Protein AF-A0A378I3G8-F1 (afdb_monomer_lite)

Structure (mmCIF, N/CA/C/O backbone):
data_AF-A0A378I3G8-F1
#
_entry.id   AF-A0A378I3G8-F1
#
loop_
_atom_site.group_PDB
_atom_site.id
_atom_site.type_symbol
_atom_site.label_atom_id
_atom_site.label_alt_id
_atom_site.label_comp_id
_atom_site.label_asym_id
_atom_site.label_entity_id
_atom_site.label_seq_id
_atom_site.pdbx_PDB_ins_code
_atom_site.Cartn_x
_atom_site.Cartn_y
_atom_site.Cartn_z
_atom_site.occupancy
_atom_site.B_iso_or_equiv
_atom_site.auth_seq_id
_atom_site.auth_comp_id
_atom_site.auth_asym_id
_atom_site.auth_atom_id
_atom_site.pdbx_PDB_model_num
ATOM 1 N N . MET A 1 1 ? -14.175 -6.285 14.627 1.00 49.28 1 MET A N 1
ATOM 2 C CA . MET A 1 1 ? -15.651 -6.222 14.777 1.00 49.28 1 MET A CA 1
ATOM 3 C C . MET A 1 1 ? -16.006 -5.162 15.813 1.00 49.28 1 MET A C 1
ATOM 5 O O . MET A 1 1 ? -15.373 -5.151 16.864 1.00 49.28 1 MET A O 1
ATOM 9 N N . PRO A 1 2 ? -16.989 -4.286 15.547 1.00 66.38 2 PRO A N 1
ATOM 10 C CA . PRO A 1 2 ? -17.377 -3.212 16.463 1.00 66.38 2 PRO A CA 1
ATOM 11 C C . PRO A 1 2 ? -18.081 -3.751 17.718 1.00 66.38 2 PRO A C 1
ATOM 13 O O . PRO A 1 2 ? -18.951 -4.611 17.621 1.00 66.38 2 PRO A O 1
ATOM 16 N N . PHE A 1 3 ? -17.758 -3.198 18.894 1.00 73.31 3 PHE A N 1
ATOM 17 C CA . PHE A 1 3 ? -18.340 -3.624 20.181 1.00 73.31 3 PHE A CA 1
ATOM 18 C C . PHE A 1 3 ? -19.853 -3.390 20.296 1.00 73.31 3 PHE A C 1
ATOM 20 O O . PHE A 1 3 ? -20.544 -4.139 20.979 1.00 73.31 3 PHE A O 1
ATOM 27 N N . PHE A 1 4 ? -20.364 -2.356 19.625 1.00 82.50 4 PHE A N 1
ATOM 28 C CA . PHE A 1 4 ? -21.786 -2.010 19.595 1.00 82.50 4 PHE A CA 1
ATOM 29 C C . PHE A 1 4 ? -22.182 -1.638 18.157 1.00 82.50 4 PHE A C 1
ATOM 31 O O . PHE A 1 4 ? -22.067 -0.464 17.780 1.00 82.50 4 PHE A O 1
ATOM 38 N N . PRO A 1 5 ? -22.522 -2.617 17.301 1.00 81.50 5 PRO A N 1
ATOM 39 C CA . PRO A 1 5 ? -22.908 -2.357 15.917 1.00 81.50 5 PRO A CA 1
ATOM 40 C C . PRO A 1 5 ? -24.306 -1.732 15.857 1.00 81.50 5 PRO A C 1
ATOM 42 O O . PRO A 1 5 ? -25.266 -2.320 16.342 1.00 81.50 5 PRO A O 1
ATOM 45 N N . GLY A 1 6 ? -24.424 -0.540 15.264 1.00 81.62 6 GLY A N 1
ATOM 46 C CA . GLY A 1 6 ? -25.715 0.125 15.029 1.00 81.62 6 GLY A CA 1
ATOM 47 C C . GLY A 1 6 ? -26.419 0.679 16.273 1.00 81.62 6 GLY A C 1
ATOM 48 O O . GLY A 1 6 ? -27.562 1.112 16.174 1.00 81.62 6 GLY A O 1
ATOM 49 N N . TRP A 1 7 ? -25.771 0.670 17.441 1.00 86.44 7 TRP A N 1
ATOM 50 C CA . TRP A 1 7 ? -26.374 1.182 18.674 1.00 86.44 7 TRP A CA 1
ATOM 51 C C . TRP A 1 7 ? -26.165 2.687 18.814 1.00 86.44 7 TRP A C 1
ATOM 53 O O . TRP A 1 7 ? -25.077 3.206 18.554 1.00 86.44 7 TRP A O 1
ATOM 63 N N . THR A 1 8 ? -27.193 3.379 19.299 1.00 88.62 8 THR A N 1
ATOM 64 C CA . THR A 1 8 ? -27.112 4.802 19.637 1.00 88.62 8 THR A CA 1
ATOM 65 C C . THR A 1 8 ? -26.369 5.018 20.955 1.00 88.62 8 THR A C 1
ATOM 67 O O . THR A 1 8 ? -26.268 4.127 21.800 1.00 88.62 8 THR A O 1
ATOM 70 N N . HIS A 1 9 ? -25.882 6.240 21.179 1.00 88.12 9 HIS A N 1
ATOM 71 C CA . HIS A 1 9 ? -25.218 6.594 22.436 1.00 88.12 9 HIS A CA 1
ATOM 72 C C . HIS A 1 9 ? -26.099 6.348 23.674 1.00 88.12 9 HIS A C 1
ATOM 74 O O . HIS A 1 9 ? -25.578 5.950 24.716 1.00 88.12 9 HIS A O 1
ATOM 80 N N . ALA A 1 10 ? -27.417 6.548 23.560 1.00 87.00 10 ALA A N 1
ATOM 81 C CA . ALA A 1 10 ? -28.370 6.277 24.635 1.00 87.00 10 ALA A CA 1
ATOM 82 C C . ALA A 1 10 ? -28.451 4.775 24.946 1.00 87.00 10 ALA A C 1
ATOM 84 O O . ALA A 1 10 ? -28.246 4.378 26.086 1.00 87.00 10 ALA A O 1
ATOM 85 N N . GLN A 1 11 ? -28.599 3.929 23.922 1.00 91.25 11 GLN A N 1
ATOM 86 C CA . GLN A 1 11 ? -28.642 2.470 24.091 1.00 91.25 11 GLN A CA 1
ATOM 87 C C . GLN A 1 11 ? -27.359 1.920 24.728 1.00 91.25 11 GLN A C 1
ATOM 89 O O . GLN A 1 11 ? -27.408 1.064 25.610 1.00 91.25 11 GLN A O 1
ATOM 94 N N . ILE A 1 12 ? -26.198 2.437 24.311 1.00 89.88 12 ILE A N 1
ATOM 95 C CA . ILE A 1 12 ? -24.907 2.060 24.900 1.00 89.88 12 ILE A CA 1
ATOM 96 C C . ILE A 1 12 ? -24.844 2.493 26.367 1.00 89.88 12 ILE A C 1
ATOM 98 O O . ILE A 1 12 ? -24.386 1.721 27.212 1.00 89.88 12 ILE A O 1
ATOM 102 N N . ARG A 1 13 ? -25.313 3.705 26.685 1.00 90.62 13 ARG A N 1
ATOM 103 C CA . ARG A 1 13 ? -25.346 4.226 28.056 1.00 90.62 13 ARG A CA 1
ATOM 104 C C . ARG A 1 13 ? -26.241 3.377 28.953 1.00 90.62 13 ARG A C 1
ATOM 106 O O . ARG A 1 13 ? -25.759 2.939 29.994 1.00 90.62 13 ARG A O 1
ATOM 113 N N . ASP A 1 14 ? -27.473 3.103 28.541 1.00 90.69 14 ASP A N 1
ATOM 114 C CA . ASP A 1 14 ? -28.446 2.324 29.318 1.00 90.69 14 ASP A CA 1
ATOM 115 C C . ASP A 1 14 ? -27.927 0.904 29.568 1.00 90.69 14 ASP A C 1
ATOM 117 O O . ASP A 1 14 ? -27.929 0.399 30.696 1.00 90.69 14 ASP A O 1
ATOM 121 N N . PHE A 1 15 ? -27.357 0.281 28.530 1.00 90.94 15 PHE A N 1
ATOM 122 C CA . PHE A 1 15 ? -26.688 -1.005 28.667 1.00 90.94 15 PHE A CA 1
ATOM 123 C C . PHE A 1 15 ? -25.555 -0.939 29.695 1.00 90.94 15 PHE A C 1
ATOM 125 O O . PHE A 1 15 ? -25.533 -1.744 30.625 1.00 90.94 15 PHE A O 1
ATOM 132 N N . CYS A 1 16 ? -24.647 0.033 29.592 1.00 90.19 16 CYS A N 1
ATOM 133 C CA . CYS A 1 16 ? -23.545 0.185 30.545 1.00 90.19 16 CYS A CA 1
ATOM 134 C C . CYS A 1 16 ? -24.045 0.474 31.974 1.00 90.19 16 CYS A C 1
ATOM 136 O O . CYS A 1 16 ? -23.454 0.003 32.951 1.00 90.19 16 CYS A O 1
ATOM 138 N N . GLN A 1 17 ? -25.152 1.204 32.126 1.00 90.56 17 GLN A N 1
ATOM 139 C CA . GLN A 1 17 ? -25.790 1.478 33.415 1.00 90.56 17 GLN A CA 1
ATOM 140 C C . GLN A 1 17 ? -26.391 0.220 34.056 1.00 90.56 17 GLN A C 1
ATOM 142 O O . GLN A 1 17 ? -26.334 0.089 35.276 1.00 90.56 17 GLN A O 1
ATOM 147 N N . SER A 1 18 ? -26.839 -0.760 33.273 1.00 90.88 18 SER A N 1
ATOM 148 C CA . SER A 1 18 ? -27.303 -2.052 33.805 1.00 90.88 18 SER A CA 1
ATOM 149 C C . SER A 1 18 ? -26.181 -3.027 34.214 1.00 90.88 18 SER A C 1
ATOM 151 O O . SER A 1 18 ? -26.448 -4.041 34.856 1.00 90.88 18 SER A O 1
ATOM 153 N N . LYS A 1 19 ? -24.917 -2.763 33.844 1.00 92.12 19 LYS A N 1
ATOM 154 C CA . LYS A 1 19 ? -23.782 -3.680 34.086 1.00 92.12 19 LYS A CA 1
ATOM 155 C C . LYS A 1 19 ? -22.973 -3.339 35.339 1.00 92.12 19 LYS A C 1
ATOM 157 O O . LYS A 1 19 ? -22.961 -2.201 35.797 1.00 92.12 19 LYS A O 1
ATOM 162 N N . SER A 1 20 ? -22.265 -4.322 35.895 1.00 90.44 20 SER A N 1
ATOM 163 C CA . SER A 1 20 ? -21.385 -4.107 37.051 1.00 90.44 20 SER A CA 1
ATOM 164 C C . SER A 1 20 ? -20.154 -3.269 36.688 1.00 90.44 20 SER A C 1
ATOM 166 O O . SER A 1 20 ? -19.726 -3.238 35.533 1.00 90.44 20 SER A O 1
ATOM 168 N N . PHE A 1 21 ? -19.551 -2.612 37.681 1.00 89.12 21 PHE A N 1
ATOM 169 C CA . PHE A 1 21 ? -18.317 -1.845 37.488 1.00 89.12 21 PHE A CA 1
ATOM 170 C C . PHE A 1 21 ? -17.167 -2.719 36.949 1.00 89.12 21 PHE A C 1
ATOM 172 O O . PHE A 1 21 ? -16.492 -2.334 35.997 1.00 89.12 21 PHE A O 1
ATOM 179 N N . GLU A 1 22 ? -17.015 -3.945 37.465 1.00 89.56 22 GLU A N 1
ATOM 180 C CA . GLU A 1 22 ? -16.021 -4.915 36.975 1.00 89.56 22 GLU A CA 1
ATOM 181 C C . GLU A 1 22 ? -16.234 -5.307 35.507 1.00 89.56 22 GLU A C 1
ATOM 183 O O . GLU A 1 22 ? -15.277 -5.456 34.743 1.00 89.56 22 GLU A O 1
ATOM 188 N N . TYR A 1 23 ? -17.491 -5.430 35.065 1.00 91.25 23 TYR A N 1
ATOM 189 C CA . TYR A 1 23 ? -17.781 -5.666 33.652 1.00 91.25 23 TYR A CA 1
ATOM 190 C C . TYR A 1 23 ? -17.298 -4.497 32.787 1.00 91.25 23 TYR A C 1
ATOM 192 O O . TYR A 1 23 ? -16.667 -4.717 31.753 1.00 91.25 23 TYR A O 1
ATOM 200 N N . LEU A 1 24 ? -17.558 -3.257 33.213 1.00 90.56 24 LEU A N 1
ATOM 201 C CA . LEU A 1 24 ? -17.144 -2.064 32.474 1.00 90.56 24 LEU A CA 1
ATOM 202 C C . LEU A 1 24 ? -15.617 -1.914 32.432 1.00 90.56 24 LEU A C 1
ATOM 204 O O . LEU A 1 24 ? -15.072 -1.583 31.382 1.00 90.56 24 LEU A O 1
ATOM 208 N N . LYS A 1 25 ? -14.916 -2.252 33.521 1.00 90.69 25 LYS A N 1
ATOM 209 C CA . LYS A 1 25 ? -13.446 -2.291 33.568 1.00 90.69 25 LYS A CA 1
ATOM 210 C C . LYS A 1 25 ? -12.870 -3.298 32.569 1.00 90.69 25 LYS A C 1
ATOM 212 O O . LYS A 1 25 ? -11.955 -2.974 31.814 1.00 90.69 25 LYS A O 1
ATOM 217 N N . ASN A 1 26 ? -13.448 -4.498 32.508 1.00 92.00 26 ASN A N 1
ATOM 218 C CA . ASN A 1 26 ? -13.063 -5.505 31.519 1.00 92.00 26 ASN A CA 1
ATOM 219 C C . ASN A 1 26 ? -13.380 -5.063 30.084 1.00 92.00 26 ASN A C 1
ATOM 221 O O . ASN A 1 26 ? -12.589 -5.311 29.177 1.00 92.00 26 ASN A O 1
ATOM 225 N N . LEU A 1 27 ? -14.517 -4.398 29.867 1.00 90.75 27 LEU A N 1
ATOM 226 C CA . LEU A 1 27 ? -14.882 -3.847 28.564 1.00 90.75 27 LEU A CA 1
ATOM 227 C C . LEU A 1 27 ? -13.891 -2.763 28.117 1.00 90.75 27 LEU A C 1
ATOM 229 O O . LEU A 1 27 ? -13.431 -2.808 26.981 1.00 90.75 27 LEU A O 1
ATOM 233 N N . ASN A 1 28 ? -13.514 -1.841 29.005 1.00 90.94 28 ASN A N 1
ATOM 234 C CA . ASN A 1 28 ? -12.498 -0.824 28.738 1.00 90.94 28 ASN A CA 1
ATOM 235 C C . ASN A 1 28 ? -11.154 -1.468 28.339 1.00 90.94 28 ASN A C 1
ATOM 237 O O . ASN A 1 28 ? -10.597 -1.116 27.301 1.00 90.94 28 ASN A O 1
ATOM 241 N N . LYS A 1 29 ? -10.699 -2.500 29.066 1.00 92.00 29 LYS A N 1
ATOM 242 C CA . LYS A 1 29 ? -9.486 -3.251 28.697 1.00 92.00 29 LYS A CA 1
ATOM 243 C C . LYS A 1 29 ? -9.582 -3.868 27.295 1.00 92.00 29 LYS A C 1
ATOM 245 O O . LYS A 1 29 ? -8.623 -3.818 26.534 1.00 92.00 29 LYS A O 1
ATOM 250 N N . LYS A 1 30 ? -10.745 -4.417 26.925 1.00 91.69 30 LYS A N 1
ATOM 251 C CA . LYS A 1 30 ? -10.971 -4.959 25.574 1.00 91.69 30 LYS A CA 1
ATOM 252 C C . LYS A 1 30 ? -10.900 -3.882 24.485 1.00 91.69 30 LYS A C 1
ATOM 254 O O . LYS A 1 30 ? -10.401 -4.182 23.406 1.00 91.69 30 LYS A O 1
ATOM 259 N N . PHE A 1 31 ? -11.369 -2.658 24.750 1.00 90.62 31 PHE A N 1
ATOM 260 C CA . PHE A 1 31 ? -11.176 -1.530 23.829 1.00 90.62 31 PHE A CA 1
ATOM 261 C C . PHE A 1 31 ? -9.692 -1.190 23.659 1.00 90.62 31 PHE A C 1
ATOM 263 O O . PHE A 1 31 ? -9.268 -0.983 22.528 1.00 90.62 31 PHE A O 1
ATOM 270 N N . GLY A 1 32 ? -8.910 -1.198 24.745 1.00 90.50 32 GLY A N 1
ATOM 271 C CA . GLY A 1 32 ? -7.454 -1.013 24.688 1.00 90.50 32 GLY A CA 1
ATOM 272 C C . GLY A 1 32 ? -6.781 -2.015 23.747 1.00 90.50 32 GLY A C 1
ATOM 273 O O . GLY A 1 32 ? -6.175 -1.610 22.761 1.00 90.50 32 GLY A O 1
ATOM 274 N N . ASN A 1 33 ? -7.007 -3.314 23.968 1.00 93.12 33 ASN A N 1
ATOM 275 C CA . ASN A 1 33 ? -6.460 -4.368 23.105 1.00 93.12 33 ASN A CA 1
ATOM 276 C C . ASN A 1 33 ? -6.902 -4.228 21.636 1.00 93.12 33 ASN A C 1
ATOM 278 O O . ASN A 1 33 ? -6.139 -4.549 20.730 1.00 93.12 33 ASN A O 1
ATOM 282 N N . LEU A 1 34 ? -8.143 -3.790 21.382 1.00 92.00 34 LEU A N 1
ATOM 283 C CA . LEU A 1 34 ? -8.621 -3.568 20.016 1.00 92.00 34 LEU A CA 1
ATOM 284 C C . LEU A 1 34 ? -7.851 -2.428 19.340 1.00 92.00 34 LEU A C 1
ATOM 286 O O . LEU A 1 34 ? -7.500 -2.551 18.171 1.00 92.00 34 LEU A O 1
ATOM 290 N N . PHE A 1 35 ? -7.606 -1.327 20.054 1.00 93.44 35 PHE A N 1
ATOM 291 C CA . PHE A 1 35 ? -6.859 -0.200 19.504 1.00 93.44 35 PHE A CA 1
ATOM 292 C C . PHE A 1 35 ? -5.408 -0.564 19.213 1.00 93.44 35 PHE A C 1
ATOM 294 O O . PHE A 1 35 ? -4.928 -0.195 18.150 1.00 93.44 35 PHE A O 1
ATOM 301 N N . GLU A 1 36 ? -4.757 -1.338 20.082 1.00 94.19 36 GLU A N 1
ATOM 302 C CA . GLU A 1 36 ? -3.410 -1.867 19.823 1.00 94.19 36 GLU A CA 1
ATOM 303 C C . GLU A 1 36 ? -3.383 -2.709 18.539 1.00 94.19 36 GLU A C 1
ATOM 305 O O . GLU A 1 36 ? -2.590 -2.449 17.642 1.00 94.19 36 GLU A O 1
ATOM 310 N N . GLN A 1 37 ? -4.328 -3.642 18.376 1.00 93.94 37 GLN A N 1
ATOM 311 C CA . GLN A 1 37 ? -4.422 -4.455 17.155 1.00 93.94 37 GLN A CA 1
ATOM 312 C C . GLN A 1 37 ? -4.668 -3.617 15.895 1.00 93.94 37 GLN A C 1
ATOM 314 O O . GLN A 1 37 ? -4.137 -3.919 14.828 1.00 93.94 37 GLN A O 1
ATOM 319 N N . MET A 1 38 ? -5.512 -2.588 15.988 1.00 93.31 38 MET A N 1
ATOM 320 C CA . MET A 1 38 ? -5.773 -1.689 14.865 1.00 93.31 38 MET A CA 1
ATOM 321 C C . MET A 1 38 ? -4.541 -0.847 14.520 1.00 93.31 38 MET A C 1
ATOM 323 O O . MET A 1 38 ? -4.279 -0.633 13.339 1.00 93.31 38 MET A O 1
ATOM 327 N N . ASP A 1 39 ? -3.784 -0.403 15.523 1.00 94.00 39 ASP A N 1
ATOM 328 C CA . ASP A 1 39 ? -2.545 0.356 15.344 1.00 94.00 39 ASP A CA 1
ATOM 329 C C . ASP A 1 39 ? -1.437 -0.491 14.701 1.00 94.00 39 ASP A C 1
ATOM 331 O O . ASP A 1 39 ? -0.786 -0.040 13.757 1.00 94.00 39 ASP A O 1
ATOM 335 N N . ASP A 1 40 ? -1.305 -1.758 15.105 1.00 96.06 40 ASP A N 1
ATOM 336 C CA . ASP A 1 40 ? -0.390 -2.717 14.475 1.00 96.06 40 ASP A CA 1
ATOM 337 C C . ASP A 1 40 ? -0.700 -2.891 12.979 1.00 96.06 40 ASP A C 1
ATOM 339 O O . ASP A 1 40 ? 0.199 -2.877 12.132 1.00 96.06 40 ASP A O 1
ATOM 343 N N . ILE A 1 41 ? -1.986 -3.022 12.629 1.00 94.56 41 ILE A N 1
ATOM 344 C CA . ILE A 1 41 ? -2.423 -3.149 11.231 1.00 94.56 41 ILE A CA 1
ATOM 345 C C . ILE A 1 41 ? -2.144 -1.855 10.458 1.00 94.56 41 ILE A C 1
ATOM 347 O O . ILE A 1 41 ? -1.631 -1.918 9.340 1.00 94.56 41 ILE A O 1
ATOM 351 N N . LEU A 1 42 ? -2.446 -0.686 11.034 1.00 95.38 42 LEU A N 1
ATOM 352 C CA . LEU A 1 42 ? -2.158 0.607 10.404 1.00 95.38 42 LEU A CA 1
ATOM 353 C C . LEU A 1 42 ? -0.659 0.779 10.149 1.00 95.38 42 LEU A C 1
ATOM 355 O O . LEU A 1 42 ? -0.267 1.172 9.050 1.00 95.38 42 LEU A O 1
ATOM 359 N N . THR A 1 43 ? 0.171 0.442 11.134 1.00 96.69 43 THR A N 1
ATOM 360 C CA . THR A 1 43 ? 1.632 0.498 11.035 1.00 96.69 43 THR A CA 1
ATOM 361 C C . THR A 1 43 ? 2.136 -0.421 9.929 1.00 96.69 43 THR A C 1
ATOM 363 O O . THR A 1 43 ? 2.897 0.014 9.064 1.00 96.69 43 THR A O 1
ATOM 366 N N . LYS A 1 44 ? 1.656 -1.669 9.888 1.00 97.38 44 LYS A N 1
ATOM 367 C CA . LYS A 1 44 ? 2.007 -2.617 8.827 1.00 97.38 44 LYS A CA 1
ATOM 368 C C . LYS A 1 44 ? 1.628 -2.084 7.442 1.00 97.38 44 LYS A C 1
ATOM 370 O O . LYS A 1 44 ? 2.472 -2.072 6.549 1.00 97.38 44 LYS A O 1
ATOM 375 N N . ASN A 1 45 ? 0.396 -1.609 7.278 1.00 97.00 45 ASN A N 1
ATOM 376 C CA . ASN A 1 45 ? -0.085 -1.079 6.004 1.00 97.00 45 ASN A CA 1
ATOM 377 C C . ASN A 1 45 ? 0.710 0.162 5.567 1.00 97.00 45 ASN A C 1
ATOM 379 O O . ASN A 1 45 ? 0.988 0.322 4.383 1.00 97.00 45 ASN A O 1
ATOM 383 N N . ASN A 1 46 ? 1.091 1.037 6.502 1.00 97.38 46 ASN A N 1
ATOM 384 C CA . ASN A 1 46 ? 1.909 2.214 6.201 1.00 97.38 46 ASN A CA 1
ATOM 385 C C . ASN A 1 46 ? 3.310 1.825 5.708 1.00 97.38 46 ASN A C 1
ATOM 387 O O . ASN A 1 46 ? 3.765 2.373 4.704 1.00 97.38 46 ASN A O 1
ATOM 391 N N . ASN A 1 47 ? 3.951 0.842 6.347 1.00 97.75 47 ASN A N 1
ATOM 392 C CA . ASN A 1 47 ? 5.245 0.321 5.898 1.00 97.75 47 ASN A CA 1
ATOM 393 C C . ASN A 1 47 ? 5.149 -0.285 4.488 1.00 97.75 47 ASN A C 1
ATOM 395 O O . ASN A 1 47 ? 6.023 -0.077 3.651 1.00 97.75 47 ASN A O 1
ATOM 399 N N . GLU A 1 48 ? 4.069 -1.010 4.199 1.00 97.62 48 GLU A N 1
ATOM 400 C CA . GLU A 1 48 ? 3.834 -1.601 2.879 1.00 97.62 48 GLU A CA 1
ATOM 401 C C . GLU A 1 48 ? 3.577 -0.527 1.806 1.00 97.62 48 GLU A C 1
ATOM 403 O O . GLU A 1 48 ? 4.137 -0.590 0.712 1.00 97.62 48 GLU A O 1
ATOM 408 N N . ILE A 1 49 ? 2.826 0.532 2.134 1.00 97.56 49 ILE A N 1
ATOM 409 C CA . ILE A 1 49 ? 2.647 1.704 1.260 1.00 97.56 49 ILE A CA 1
ATOM 410 C C . ILE A 1 49 ? 3.990 2.376 0.939 1.00 97.56 49 ILE A C 1
ATOM 412 O O . ILE A 1 49 ? 4.204 2.805 -0.202 1.00 97.56 49 ILE A O 1
ATOM 416 N N . GLU A 1 50 ? 4.885 2.498 1.919 1.00 97.94 50 GLU A N 1
ATOM 417 C CA . GLU A 1 50 ? 6.217 3.076 1.727 1.00 97.94 50 GLU A CA 1
ATOM 418 C C . GLU A 1 50 ? 7.067 2.210 0.789 1.00 97.94 50 GLU A C 1
ATOM 420 O O . GLU A 1 50 ? 7.601 2.716 -0.201 1.00 97.94 50 GLU A O 1
ATOM 425 N N . GLN A 1 51 ? 7.097 0.894 1.018 1.00 98.12 51 GLN A N 1
ATOM 426 C CA . GLN A 1 51 ? 7.798 -0.059 0.152 1.00 98.12 51 GLN A CA 1
ATOM 427 C C . GLN A 1 51 ? 7.282 -0.015 -1.290 1.00 98.12 51 GLN A C 1
ATOM 429 O O . GLN A 1 51 ? 8.077 0.089 -2.227 1.00 98.12 51 GLN A O 1
ATOM 434 N N . ILE A 1 52 ? 5.960 -0.022 -1.480 1.00 97.88 52 ILE A N 1
ATOM 435 C CA . ILE A 1 52 ? 5.337 0.107 -2.802 1.00 97.88 52 ILE A CA 1
ATOM 436 C C . ILE A 1 52 ? 5.729 1.436 -3.462 1.00 97.88 52 ILE A C 1
ATOM 438 O O . ILE A 1 52 ? 6.038 1.483 -4.652 1.00 97.88 52 ILE A O 1
ATOM 442 N N . THR A 1 53 ? 5.754 2.530 -2.698 1.00 97.56 53 THR A N 1
ATOM 443 C CA . THR A 1 53 ? 6.135 3.852 -3.217 1.00 97.56 53 THR A CA 1
ATOM 444 C C . THR A 1 53 ? 7.592 3.872 -3.687 1.00 97.56 53 THR A C 1
ATOM 446 O O . THR A 1 53 ? 7.885 4.427 -4.751 1.00 97.56 53 THR A O 1
ATOM 449 N N . GLN A 1 54 ? 8.495 3.218 -2.952 1.00 98.12 54 GLN A N 1
ATOM 450 C CA . GLN A 1 54 ? 9.886 3.067 -3.370 1.00 98.12 54 GLN A CA 1
ATOM 451 C C . GLN A 1 54 ? 10.008 2.211 -4.638 1.00 98.12 54 GLN A C 1
ATOM 453 O O . GLN A 1 54 ? 10.707 2.599 -5.570 1.00 98.12 54 GLN A O 1
ATOM 458 N N . GLN A 1 55 ? 9.287 1.089 -4.722 1.00 98.00 55 GLN A N 1
ATOM 459 C CA . GLN A 1 55 ? 9.282 0.231 -5.913 1.00 98.00 55 GLN A CA 1
ATOM 460 C C . GLN A 1 55 ? 8.784 0.973 -7.159 1.00 98.00 55 GLN A C 1
ATOM 462 O O . GLN A 1 55 ? 9.421 0.904 -8.208 1.00 98.00 55 GLN A O 1
ATOM 467 N N . ILE A 1 56 ? 7.698 1.746 -7.042 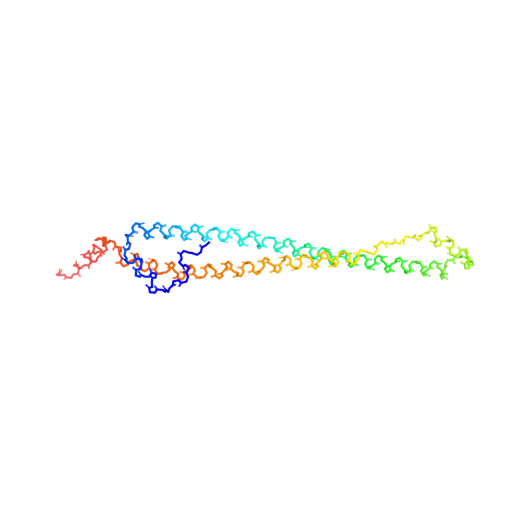1.00 97.88 56 ILE A N 1
ATOM 468 C CA . ILE A 1 56 ? 7.195 2.593 -8.135 1.00 97.88 56 ILE A CA 1
ATOM 469 C C . ILE A 1 56 ? 8.259 3.607 -8.571 1.00 97.88 56 ILE A C 1
ATOM 471 O O . ILE A 1 56 ? 8.422 3.856 -9.765 1.00 97.88 56 ILE A O 1
ATOM 475 N N . THR A 1 57 ? 8.980 4.201 -7.620 1.00 98.06 57 THR A N 1
ATOM 476 C CA . THR A 1 57 ? 10.036 5.179 -7.916 1.00 98.06 57 THR A CA 1
ATOM 477 C C . THR A 1 57 ? 11.178 4.530 -8.692 1.00 98.06 57 THR A C 1
ATOM 479 O O . THR A 1 57 ? 11.559 5.044 -9.742 1.00 98.06 57 THR A O 1
ATOM 482 N N . ASN A 1 58 ? 11.634 3.358 -8.247 1.00 97.69 58 ASN A N 1
ATOM 483 C CA . ASN A 1 58 ? 12.678 2.592 -8.925 1.00 97.69 58 ASN A CA 1
ATOM 484 C C . ASN A 1 58 ? 12.250 2.184 -10.347 1.00 97.69 58 ASN A C 1
ATOM 486 O O . ASN A 1 58 ? 13.014 2.359 -11.289 1.00 97.69 58 ASN A O 1
ATOM 490 N N . LEU A 1 59 ? 11.014 1.706 -10.539 1.00 97.44 59 LEU A N 1
ATOM 491 C CA . LEU A 1 59 ? 10.497 1.355 -11.872 1.00 97.44 59 LEU A CA 1
ATOM 492 C C . LEU A 1 59 ? 10.441 2.570 -12.809 1.00 97.44 59 LEU A C 1
ATOM 494 O O . LEU A 1 59 ? 10.739 2.462 -13.996 1.00 97.44 59 LEU A O 1
ATOM 498 N N . ARG A 1 60 ? 10.088 3.753 -12.292 1.00 96.81 60 ARG A N 1
ATOM 499 C CA . ARG A 1 60 ? 10.103 4.996 -13.082 1.00 96.81 60 ARG A CA 1
ATOM 500 C C . ARG A 1 60 ? 11.512 5.405 -13.494 1.00 96.81 60 ARG A C 1
ATOM 502 O O . ARG A 1 60 ? 11.672 5.990 -14.561 1.00 96.81 60 ARG A O 1
ATOM 509 N N . GLU A 1 61 ? 12.508 5.139 -12.660 1.00 96.81 6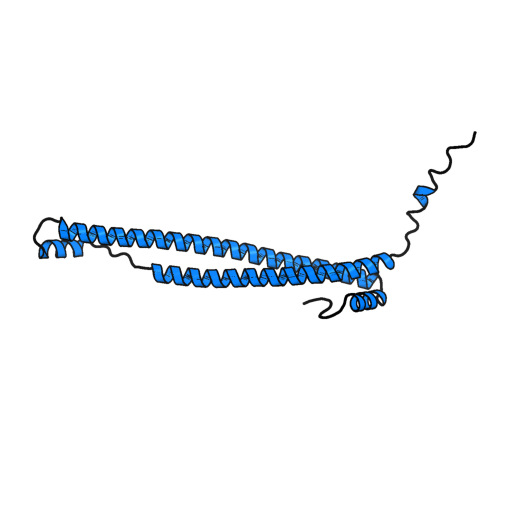1 GLU A N 1
ATOM 510 C CA . GLU A 1 61 ? 13.913 5.362 -13.001 1.00 96.81 61 GLU A CA 1
ATOM 511 C C . GLU A 1 61 ? 14.384 4.372 -14.071 1.00 96.81 61 GLU A C 1
ATOM 513 O O . GLU A 1 61 ? 14.913 4.800 -15.092 1.00 96.81 61 GLU A O 1
ATOM 518 N N . GLN A 1 62 ? 14.044 3.088 -13.931 1.00 95.69 62 GLN A N 1
ATOM 519 C CA . GLN A 1 62 ? 14.342 2.060 -14.935 1.00 95.69 62 GLN A CA 1
ATOM 520 C C . GLN A 1 62 ? 13.717 2.358 -16.303 1.00 95.69 62 GLN A C 1
ATOM 522 O O . GLN A 1 62 ? 14.343 2.101 -17.328 1.00 95.69 62 GLN A O 1
ATOM 527 N N . ILE A 1 63 ? 12.510 2.936 -16.345 1.00 95.38 63 ILE A N 1
ATOM 528 C CA . ILE A 1 63 ? 11.913 3.416 -17.601 1.00 95.38 63 ILE A CA 1
ATOM 529 C C . ILE A 1 63 ? 12.790 4.501 -18.235 1.00 95.38 63 ILE A C 1
ATOM 531 O O . ILE A 1 63 ? 13.089 4.417 -19.420 1.00 95.38 63 ILE A O 1
ATOM 535 N N . LYS A 1 64 ? 13.239 5.497 -17.461 1.00 95.19 64 LYS A N 1
ATOM 536 C CA . LYS A 1 64 ? 14.088 6.579 -17.990 1.00 95.19 64 LYS A CA 1
ATOM 537 C C . LYS A 1 64 ? 15.416 6.052 -18.525 1.00 95.19 64 LYS A C 1
ATOM 539 O O . LYS A 1 64 ? 15.870 6.504 -19.572 1.00 95.19 64 LYS A O 1
ATOM 544 N N . GLU A 1 65 ? 16.038 5.120 -17.807 1.00 94.62 65 GLU A N 1
ATOM 545 C CA . GLU A 1 65 ? 17.281 4.479 -18.238 1.00 94.62 65 GLU A CA 1
ATOM 546 C C . GLU A 1 65 ? 17.078 3.670 -19.524 1.00 94.62 65 GLU A C 1
ATOM 548 O O . GLU A 1 65 ? 17.888 3.768 -20.445 1.00 94.62 65 GLU A O 1
ATOM 553 N N . ASN A 1 66 ? 15.975 2.920 -19.616 1.00 93.44 66 ASN A N 1
ATOM 554 C CA . ASN A 1 66 ? 15.626 2.147 -20.803 1.00 93.44 66 ASN A CA 1
ATOM 555 C C . ASN A 1 66 ? 15.368 3.048 -22.021 1.00 93.44 66 ASN A C 1
ATOM 557 O O . ASN A 1 66 ? 15.921 2.810 -23.093 1.00 93.44 66 ASN A O 1
ATOM 561 N N . ASP A 1 67 ? 14.593 4.119 -21.843 1.00 93.50 67 ASP A N 1
ATOM 562 C CA . ASP A 1 67 ? 14.305 5.093 -22.900 1.00 93.50 67 ASP A CA 1
ATOM 563 C C . ASP A 1 67 ? 15.600 5.773 -23.395 1.00 93.50 67 ASP A C 1
ATOM 565 O O . ASP A 1 67 ? 15.795 5.948 -24.600 1.00 93.50 67 ASP A O 1
ATOM 569 N N . LEU A 1 68 ? 16.530 6.102 -22.487 1.00 94.06 68 LEU A N 1
ATOM 570 C CA . LEU A 1 68 ? 17.843 6.647 -22.847 1.00 94.06 68 LEU A CA 1
ATOM 571 C C . LEU A 1 68 ? 18.689 5.633 -23.629 1.00 94.06 68 LEU A C 1
ATOM 573 O O . LEU A 1 68 ? 19.320 6.000 -24.620 1.00 94.06 68 LEU A O 1
ATOM 577 N N . ALA A 1 69 ? 18.701 4.367 -23.208 1.00 92.12 69 ALA A N 1
ATOM 578 C CA . ALA A 1 69 ? 19.433 3.307 -23.897 1.00 92.12 69 ALA A CA 1
ATOM 579 C C . ALA A 1 69 ? 18.882 3.056 -25.310 1.00 92.12 69 ALA A C 1
ATOM 581 O O . ALA A 1 69 ? 19.660 2.882 -26.250 1.00 92.12 69 ALA A O 1
ATOM 582 N N . LEU A 1 70 ? 17.555 3.083 -25.475 1.00 92.25 70 LEU A N 1
ATOM 583 C CA . LEU A 1 70 ? 16.890 2.978 -26.776 1.00 92.25 70 LEU A CA 1
ATOM 584 C C . LEU A 1 70 ? 17.276 4.144 -27.695 1.00 92.25 70 LEU A C 1
ATOM 586 O O . LEU A 1 70 ? 17.694 3.904 -28.827 1.00 92.25 70 LEU A O 1
ATOM 590 N N . ALA A 1 71 ? 17.230 5.383 -27.194 1.00 92.38 71 ALA A N 1
ATOM 591 C CA . ALA A 1 71 ? 17.633 6.563 -27.959 1.00 92.38 71 ALA A CA 1
ATOM 592 C C . ALA A 1 71 ? 19.112 6.503 -28.381 1.00 92.38 71 ALA A C 1
ATOM 594 O O . ALA A 1 71 ? 19.439 6.729 -29.543 1.00 92.38 71 ALA A O 1
ATOM 595 N N . GLN A 1 72 ? 20.013 6.117 -27.472 1.00 91.62 72 GLN A N 1
ATOM 596 C CA . GLN A 1 72 ? 21.438 5.954 -27.787 1.00 91.62 72 GLN A CA 1
ATOM 597 C C . GLN A 1 72 ? 21.688 4.855 -28.826 1.00 91.62 72 GLN A C 1
ATOM 599 O O . GLN A 1 72 ? 22.562 4.997 -29.684 1.00 91.62 72 GLN A O 1
ATOM 604 N N . ALA A 1 73 ? 20.942 3.749 -28.766 1.00 90.06 73 ALA A N 1
ATOM 605 C CA . ALA A 1 73 ? 21.037 2.684 -29.758 1.00 90.06 73 ALA A CA 1
ATOM 606 C C . ALA A 1 73 ? 20.560 3.155 -31.143 1.00 90.06 73 ALA A C 1
ATOM 608 O O . ALA A 1 73 ? 21.192 2.832 -32.152 1.00 90.06 73 ALA A O 1
ATOM 609 N N . GLU A 1 74 ? 19.490 3.951 -31.197 1.00 90.94 74 GLU A N 1
ATOM 610 C CA . GLU A 1 74 ? 18.984 4.551 -32.433 1.00 90.94 74 GLU A CA 1
ATOM 611 C C . GLU A 1 74 ? 19.961 5.584 -33.018 1.00 90.94 74 GLU A C 1
ATOM 613 O O . GLU A 1 74 ? 20.286 5.520 -34.207 1.00 90.94 74 GLU A O 1
ATOM 618 N N . ASP A 1 75 ? 20.524 6.461 -32.187 1.00 91.88 75 ASP A N 1
ATOM 619 C CA . ASP A 1 75 ? 21.546 7.429 -32.595 1.00 91.88 75 ASP A CA 1
ATOM 620 C C . ASP A 1 75 ? 22.801 6.734 -33.133 1.00 91.88 75 ASP A C 1
ATOM 622 O O . ASP A 1 75 ? 23.305 7.080 -34.206 1.00 91.88 75 ASP A O 1
ATOM 626 N N . ASN A 1 76 ? 23.281 5.696 -32.442 1.00 90.19 76 ASN A N 1
ATOM 627 C CA . ASN A 1 76 ? 24.417 4.897 -32.900 1.00 90.19 76 ASN A CA 1
ATOM 628 C C . ASN A 1 76 ? 24.125 4.219 -34.239 1.00 90.19 76 ASN A C 1
ATOM 630 O O . ASN A 1 76 ? 24.969 4.236 -35.139 1.00 90.19 76 ASN A O 1
ATOM 634 N N . ARG A 1 77 ? 22.921 3.662 -34.406 1.00 89.75 77 ARG A N 1
ATOM 635 C CA . ARG A 1 77 ? 22.485 3.068 -35.672 1.00 89.75 77 ARG A CA 1
ATOM 636 C C . ARG A 1 77 ? 22.510 4.091 -36.806 1.00 89.75 77 ARG A C 1
ATOM 638 O O . ARG A 1 77 ? 23.062 3.807 -37.871 1.00 89.75 77 ARG A O 1
ATOM 645 N N . ASN A 1 78 ? 21.955 5.277 -36.576 1.00 90.81 78 ASN A N 1
ATOM 646 C CA . ASN A 1 78 ? 21.926 6.360 -37.557 1.00 90.81 78 ASN A CA 1
ATOM 647 C C . ASN A 1 78 ? 23.337 6.851 -37.902 1.00 90.81 78 ASN A C 1
ATOM 649 O O . ASN A 1 78 ? 23.643 7.088 -39.076 1.00 90.81 78 ASN A O 1
ATOM 653 N N . ASN A 1 79 ? 24.219 6.933 -36.904 1.00 90.75 79 ASN A N 1
ATOM 654 C CA . ASN A 1 79 ? 25.611 7.322 -37.084 1.00 90.75 79 ASN A CA 1
ATOM 655 C C . ASN A 1 79 ? 26.382 6.307 -37.942 1.00 90.75 79 ASN A C 1
ATOM 657 O O . ASN A 1 79 ? 27.071 6.707 -38.877 1.00 90.75 79 ASN A O 1
ATOM 661 N N . VAL A 1 80 ? 26.229 5.001 -37.696 1.00 90.00 80 VAL A N 1
ATOM 662 C CA . VAL A 1 80 ? 26.878 3.961 -38.516 1.00 90.00 80 VAL A CA 1
ATOM 663 C C . VAL A 1 80 ? 26.394 4.030 -39.966 1.00 90.00 80 VAL A C 1
ATOM 665 O O . VAL A 1 80 ? 27.208 4.053 -40.886 1.00 90.00 80 VAL A O 1
ATOM 668 N N . LEU A 1 81 ? 25.084 4.135 -40.196 1.00 89.75 81 LEU A N 1
ATOM 669 C CA . LEU A 1 81 ? 24.540 4.193 -41.558 1.00 89.75 81 LEU A CA 1
ATOM 670 C C . LEU A 1 81 ? 24.957 5.468 -42.318 1.00 89.75 81 LEU A C 1
ATOM 672 O O . LEU A 1 81 ? 25.178 5.422 -43.533 1.00 89.75 81 LEU A O 1
ATOM 676 N N . SER A 1 82 ? 25.115 6.593 -41.618 1.00 91.56 82 SER A N 1
ATOM 677 C CA . SER A 1 82 ? 25.422 7.891 -42.237 1.00 91.56 82 SER A CA 1
ATOM 678 C C . SER A 1 82 ? 26.920 8.148 -42.401 1.00 91.56 82 SER A C 1
ATOM 680 O O . SER A 1 82 ? 27.338 8.679 -43.433 1.00 91.56 82 SER A O 1
ATOM 682 N N . ASN A 1 83 ? 27.730 7.741 -41.422 1.00 89.56 83 ASN A N 1
ATOM 683 C CA . ASN A 1 83 ? 29.109 8.209 -41.273 1.00 89.56 83 ASN A CA 1
ATOM 684 C C . ASN A 1 83 ? 30.167 7.099 -41.335 1.00 89.56 83 ASN A C 1
ATOM 686 O O . ASN A 1 83 ? 31.350 7.419 -41.453 1.00 89.56 83 ASN A O 1
ATOM 690 N N . ALA A 1 84 ? 29.793 5.814 -41.275 1.00 88.44 84 ALA A N 1
ATOM 691 C CA . ALA A 1 84 ? 30.784 4.747 -41.393 1.00 88.44 84 ALA A CA 1
ATOM 692 C C . ALA A 1 84 ? 31.428 4.736 -42.799 1.00 88.44 84 ALA A C 1
ATOM 694 O O . ALA A 1 84 ? 30.769 5.060 -43.794 1.00 88.44 84 ALA A O 1
ATOM 695 N N . PRO A 1 85 ? 32.718 4.376 -42.912 1.00 87.75 85 PRO A N 1
ATOM 696 C CA . PRO A 1 85 ? 33.373 4.229 -44.206 1.00 87.75 85 PRO A CA 1
ATOM 697 C C . PRO A 1 85 ? 32.717 3.116 -45.034 1.00 87.75 85 PRO A C 1
ATOM 699 O O . PRO A 1 85 ? 32.154 2.167 -44.492 1.00 87.75 85 PRO A O 1
ATOM 702 N N . GLY A 1 86 ? 32.809 3.240 -46.357 1.00 89.38 86 GLY A N 1
ATOM 703 C CA . GLY A 1 86 ? 32.230 2.284 -47.301 1.00 89.38 86 GLY A CA 1
ATOM 704 C C . GLY A 1 86 ? 30.903 2.732 -47.916 1.00 89.38 86 GLY A C 1
ATOM 705 O O . GLY A 1 86 ? 30.374 3.807 -47.612 1.00 89.38 86 GLY A O 1
ATOM 706 N N . ASN A 1 87 ? 30.391 1.911 -48.830 1.00 91.88 87 ASN A N 1
ATOM 707 C CA . ASN A 1 87 ? 29.110 2.103 -49.514 1.00 91.88 87 ASN A CA 1
ATOM 708 C C . ASN A 1 87 ? 27.916 1.628 -48.654 1.00 91.88 87 ASN A C 1
ATOM 710 O O . ASN A 1 87 ? 28.089 1.038 -47.593 1.00 91.88 87 ASN A O 1
ATOM 714 N N . GLY A 1 88 ? 26.680 1.894 -49.096 1.00 90.62 88 GLY A N 1
ATOM 715 C CA . GLY A 1 88 ? 25.463 1.553 -48.337 1.00 90.62 88 GLY A CA 1
ATOM 716 C C . GLY A 1 88 ? 25.409 0.097 -47.831 1.00 90.62 88 GLY A C 1
ATOM 717 O O . GLY A 1 88 ? 25.195 -0.106 -46.635 1.00 90.62 88 GLY A O 1
ATOM 718 N N . PRO A 1 89 ? 25.644 -0.913 -48.692 1.00 92.44 89 PRO A N 1
ATOM 719 C CA . PRO A 1 89 ? 25.744 -2.314 -48.275 1.00 92.44 89 PRO A CA 1
ATOM 720 C C . PRO A 1 89 ? 26.827 -2.596 -47.221 1.00 92.44 89 PRO A C 1
ATOM 722 O O . PRO A 1 89 ? 26.557 -3.298 -46.248 1.00 92.44 89 PRO A O 1
ATOM 725 N N . GLU A 1 90 ? 28.029 -2.031 -47.371 1.00 92.44 90 GLU A N 1
ATOM 726 C CA . GLU A 1 90 ? 29.128 -2.195 -46.405 1.00 92.44 90 GLU A CA 1
ATOM 727 C C . GLU A 1 90 ? 28.780 -1.597 -45.036 1.00 92.44 90 GLU A C 1
ATOM 729 O O . GLU A 1 90 ? 29.025 -2.222 -44.005 1.00 92.44 90 GLU A O 1
ATOM 734 N N . ARG A 1 91 ? 28.128 -0.428 -45.010 1.00 90.75 91 ARG A N 1
ATOM 735 C CA . ARG A 1 91 ? 27.662 0.201 -43.762 1.00 90.75 91 ARG A CA 1
ATOM 736 C C . ARG A 1 91 ? 26.555 -0.597 -43.087 1.00 90.75 91 ARG A C 1
ATOM 738 O O . ARG A 1 91 ? 26.504 -0.664 -41.862 1.00 90.75 91 ARG A O 1
ATOM 745 N N . TYR A 1 92 ? 25.675 -1.219 -43.867 1.00 89.00 92 TYR A N 1
ATOM 746 C CA . TYR A 1 92 ? 24.632 -2.090 -43.330 1.00 89.00 92 TYR A CA 1
ATOM 747 C C . TYR A 1 92 ? 25.217 -3.373 -42.720 1.00 89.00 92 TYR A C 1
ATOM 749 O O . TYR A 1 92 ? 24.804 -3.782 -41.636 1.00 89.00 92 TYR A O 1
ATOM 757 N N . LEU A 1 93 ? 26.226 -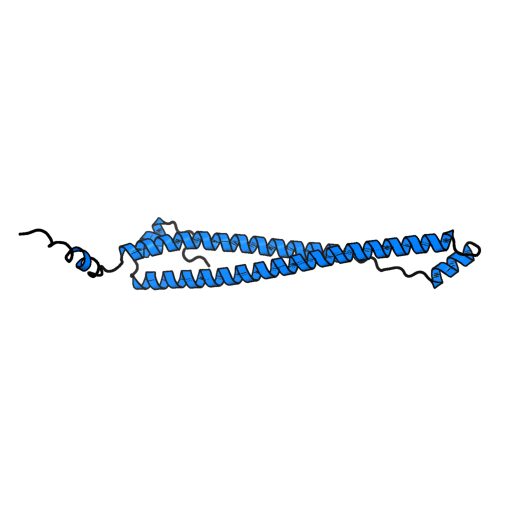3.970 -43.364 1.00 89.75 93 LEU A N 1
ATOM 758 C CA . LEU A 1 93 ? 26.993 -5.088 -42.800 1.00 89.75 93 LEU A CA 1
ATOM 759 C C . LEU A 1 93 ? 27.727 -4.680 -41.516 1.00 89.75 93 LEU A C 1
ATOM 761 O O . LEU A 1 93 ? 27.674 -5.406 -40.525 1.00 89.75 93 LEU A O 1
ATOM 765 N N . ALA A 1 94 ? 28.355 -3.501 -41.504 1.00 87.94 94 ALA A N 1
ATOM 766 C CA . ALA A 1 94 ? 29.004 -2.965 -40.313 1.00 87.94 94 ALA A CA 1
ATOM 767 C C . ALA A 1 94 ? 28.003 -2.779 -39.164 1.00 87.94 94 ALA A C 1
ATOM 769 O O . ALA A 1 94 ? 28.292 -3.188 -38.044 1.00 87.94 94 ALA A O 1
ATOM 770 N N . LEU A 1 95 ? 26.807 -2.246 -39.446 1.00 89.00 95 LEU A N 1
ATOM 771 C CA . LEU A 1 95 ? 25.735 -2.110 -38.460 1.00 89.00 95 LEU A CA 1
ATOM 772 C C . LEU A 1 95 ? 25.362 -3.460 -37.838 1.00 89.00 95 LEU A C 1
ATOM 774 O O . LEU A 1 95 ? 25.257 -3.539 -36.621 1.00 89.00 95 LEU A O 1
ATOM 778 N N . GLN A 1 96 ? 25.203 -4.525 -38.626 1.00 85.06 96 GLN A N 1
ATOM 779 C CA . GLN A 1 96 ? 24.888 -5.852 -38.076 1.00 85.06 96 GLN A CA 1
ATOM 780 C C . GLN A 1 96 ? 25.980 -6.390 -37.143 1.00 85.06 96 GLN A C 1
ATOM 782 O O . GLN A 1 96 ? 25.669 -7.105 -36.195 1.00 85.06 96 GLN A O 1
ATOM 787 N N . ALA A 1 97 ? 27.244 -6.034 -37.384 1.00 82.56 97 ALA A N 1
ATOM 788 C CA . ALA A 1 97 ? 28.363 -6.467 -36.555 1.00 82.56 97 ALA A CA 1
ATOM 789 C C . ALA A 1 97 ? 28.484 -5.696 -35.226 1.00 82.56 97 ALA A C 1
ATOM 791 O O . ALA A 1 97 ? 29.079 -6.215 -34.284 1.00 82.56 97 ALA A O 1
ATOM 792 N N . VAL A 1 98 ? 27.948 -4.471 -35.142 1.00 79.31 98 VAL A N 1
ATOM 793 C CA . VAL A 1 98 ? 28.120 -3.580 -33.972 1.00 79.31 98 VAL A CA 1
ATOM 794 C C . VAL A 1 98 ? 26.814 -3.172 -33.286 1.00 79.31 98 VAL A C 1
ATOM 796 O O . VAL A 1 98 ? 26.85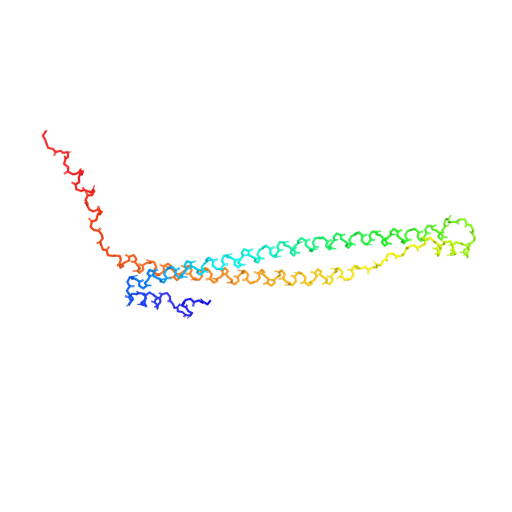1 -2.542 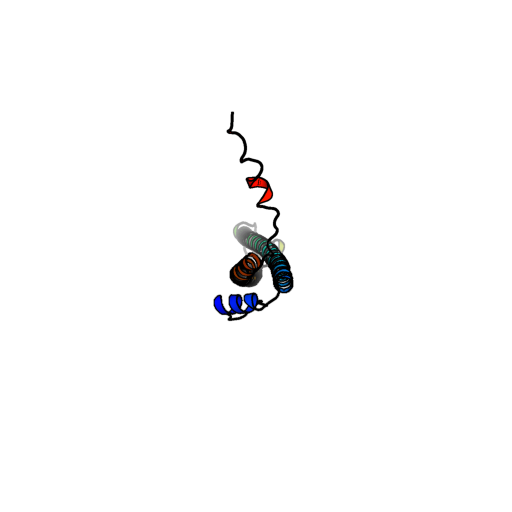-32.231 1.00 79.31 98 VAL A O 1
ATOM 799 N N . SER A 1 99 ? 25.654 -3.494 -33.860 1.00 73.69 99 SER A N 1
ATOM 800 C CA . SER A 1 99 ? 24.361 -3.074 -33.319 1.00 73.69 99 SER A CA 1
ATOM 801 C C . SER A 1 99 ? 23.944 -3.969 -32.157 1.00 73.69 99 SER A C 1
ATOM 803 O O . SER A 1 99 ? 23.566 -5.124 -32.331 1.00 73.69 99 SER A O 1
ATOM 805 N N . TYR A 1 100 ? 23.958 -3.386 -30.963 1.00 76.69 100 TYR A N 1
ATOM 806 C CA . TYR A 1 100 ? 23.146 -3.837 -29.841 1.00 76.69 100 TYR A CA 1
ATOM 807 C C . TYR A 1 100 ? 21.774 -3.156 -29.924 1.00 76.69 100 TYR A C 1
ATOM 809 O O . TYR A 1 100 ? 21.701 -1.944 -30.129 1.00 76.69 100 TYR A O 1
ATOM 817 N N . VAL A 1 101 ? 20.697 -3.928 -29.776 1.00 79.94 101 VAL A N 1
ATOM 818 C CA . VAL A 1 101 ? 19.329 -3.407 -29.671 1.00 79.94 101 VAL A CA 1
ATOM 819 C C . VAL A 1 101 ? 18.836 -3.721 -28.260 1.00 79.94 101 VAL A C 1
ATOM 821 O O . VAL A 1 101 ? 18.618 -4.898 -27.964 1.00 79.94 101 VAL A O 1
ATOM 824 N N . PRO A 1 102 ? 18.706 -2.717 -27.374 1.00 84.25 102 PRO A N 1
ATOM 825 C CA . PRO A 1 102 ? 18.129 -2.943 -26.059 1.00 84.25 102 PRO A CA 1
ATOM 826 C C . PRO A 1 102 ? 16.666 -3.377 -26.186 1.00 84.25 102 PRO A C 1
ATOM 828 O O . PRO A 1 102 ? 15.941 -2.939 -27.079 1.00 84.25 102 PRO A O 1
ATOM 831 N N . GLU A 1 103 ? 16.242 -4.265 -25.291 1.00 88.06 103 GLU A N 1
ATOM 832 C CA . GLU A 1 103 ? 14.851 -4.701 -25.193 1.00 88.06 103 GLU A CA 1
ATOM 833 C C . GLU A 1 103 ? 13.991 -3.574 -24.612 1.00 88.06 103 GLU A C 1
ATOM 835 O O . GLU A 1 103 ? 14.281 -3.072 -23.527 1.00 88.06 103 GLU A O 1
ATOM 840 N N . ASP A 1 104 ? 12.910 -3.203 -25.300 1.00 90.50 104 ASP A N 1
ATOM 841 C CA . ASP A 1 104 ? 11.962 -2.224 -24.773 1.00 90.50 104 ASP A CA 1
ATOM 842 C C . ASP A 1 104 ? 11.059 -2.852 -23.698 1.00 90.50 104 ASP A C 1
ATOM 844 O O . ASP A 1 104 ? 10.061 -3.510 -23.995 1.00 90.50 104 ASP A O 1
ATOM 848 N N . LYS A 1 105 ? 11.410 -2.619 -22.429 1.00 91.38 105 LYS A N 1
ATOM 849 C CA . LYS A 1 105 ? 10.639 -3.051 -21.251 1.00 91.38 105 LYS A CA 1
ATOM 850 C C . LYS A 1 105 ? 9.685 -1.988 -20.719 1.00 91.38 105 LYS A C 1
ATOM 852 O O . LYS A 1 105 ? 9.036 -2.198 -19.693 1.00 91.38 105 LYS A O 1
ATOM 857 N N . THR A 1 106 ? 9.563 -0.843 -21.391 1.00 90.25 106 THR A N 1
ATOM 858 C CA . THR A 1 106 ? 8.809 0.302 -20.869 1.00 90.25 106 THR A CA 1
ATOM 859 C C . THR A 1 106 ? 7.329 -0.037 -20.658 1.00 90.25 106 THR A C 1
ATOM 861 O O . THR A 1 106 ? 6.716 0.437 -19.699 1.00 90.25 106 THR A O 1
ATOM 864 N N . ILE A 1 107 ? 6.741 -0.895 -21.500 1.00 91.75 107 ILE A N 1
ATOM 865 C CA . ILE A 1 107 ? 5.352 -1.358 -21.335 1.00 91.75 107 ILE A CA 1
ATOM 866 C C . ILE A 1 107 ? 5.194 -2.226 -20.080 1.00 91.75 107 ILE A C 1
ATOM 868 O O . ILE A 1 107 ? 4.218 -2.059 -19.346 1.00 91.75 107 ILE A O 1
ATOM 872 N N . ASP A 1 108 ? 6.136 -3.128 -19.817 1.00 93.62 108 ASP A N 1
ATOM 873 C CA . ASP A 1 108 ? 6.054 -4.043 -18.677 1.00 93.62 108 ASP A CA 1
ATOM 874 C C . ASP A 1 108 ? 6.237 -3.293 -17.357 1.00 93.62 108 ASP A C 1
ATOM 876 O O . ASP A 1 108 ? 5.404 -3.418 -16.459 1.00 93.62 108 ASP A O 1
ATOM 880 N N . TYR A 1 109 ? 7.215 -2.385 -17.287 1.00 93.75 109 TYR A N 1
ATOM 881 C CA . TYR A 1 109 ? 7.384 -1.511 -16.125 1.00 93.75 109 TYR A CA 1
ATOM 882 C C . TYR A 1 109 ? 6.151 -0.638 -15.860 1.00 93.75 109 TYR A C 1
ATOM 884 O O . TYR A 1 109 ? 5.770 -0.438 -14.705 1.00 93.75 109 TYR A O 1
ATOM 892 N N . LYS A 1 110 ? 5.474 -0.143 -16.906 1.00 94.88 110 LYS A N 1
ATOM 893 C CA . LYS A 1 110 ? 4.216 0.607 -16.749 1.00 94.88 110 LYS A CA 1
ATOM 894 C C . LYS A 1 110 ? 3.096 -0.260 -16.170 1.00 94.88 110 LYS A C 1
ATOM 896 O O . LYS A 1 110 ? 2.400 0.202 -15.267 1.00 94.88 110 LYS A O 1
ATOM 901 N N . LYS A 1 111 ? 2.943 -1.506 -16.629 1.00 96.44 111 LYS A N 1
ATOM 902 C CA . LYS A 1 111 ? 1.954 -2.447 -16.069 1.00 96.44 111 LYS A CA 1
ATOM 903 C C . LYS A 1 111 ? 2.225 -2.748 -14.596 1.00 96.44 111 LYS A C 1
ATOM 905 O O . LYS A 1 111 ? 1.289 -2.773 -13.795 1.00 96.44 111 LYS A O 1
ATOM 910 N N . ASP A 1 112 ? 3.488 -2.936 -14.229 1.00 96.75 112 ASP A N 1
ATOM 911 C CA . ASP A 1 112 ? 3.871 -3.182 -12.839 1.00 96.75 112 ASP A CA 1
ATOM 912 C C . ASP A 1 112 ? 3.585 -1.964 -11.953 1.00 96.75 112 ASP A C 1
ATOM 914 O O . ASP A 1 112 ? 3.000 -2.110 -10.876 1.00 96.75 112 ASP A O 1
ATOM 918 N N . ILE A 1 113 ? 3.881 -0.749 -12.434 1.00 97.62 113 ILE A N 1
ATOM 919 C CA . ILE A 1 113 ? 3.503 0.496 -11.748 1.00 97.62 113 ILE A CA 1
ATOM 920 C C . ILE A 1 113 ? 1.984 0.572 -11.550 1.00 97.62 113 ILE A C 1
ATOM 922 O O . ILE A 1 113 ? 1.532 0.896 -10.454 1.00 97.62 113 ILE A O 1
ATOM 926 N N . GLU A 1 114 ? 1.178 0.267 -12.570 1.00 97.62 114 GLU A N 1
ATOM 927 C CA . GLU A 1 114 ? -0.287 0.298 -12.460 1.00 97.62 114 GLU A CA 1
ATOM 928 C C . GLU A 1 114 ? -0.818 -0.681 -11.405 1.00 97.62 114 GLU A C 1
ATOM 930 O O . GLU A 1 114 ? -1.725 -0.341 -10.633 1.00 97.62 114 GLU A O 1
ATOM 935 N N . LYS A 1 115 ? -0.240 -1.886 -11.345 1.00 97.94 115 LYS A N 1
ATOM 936 C CA . LYS A 1 115 ? -0.582 -2.901 -10.345 1.00 97.94 115 LYS A CA 1
ATOM 937 C C . LYS A 1 115 ? -0.243 -2.421 -8.932 1.00 97.94 115 LYS A C 1
ATOM 939 O O . LYS A 1 115 ? -1.112 -2.458 -8.059 1.00 97.94 115 LYS A O 1
ATOM 944 N N . LEU A 1 116 ? 0.974 -1.921 -8.734 1.00 97.81 116 LEU A N 1
ATOM 945 C CA . LEU A 1 116 ? 1.447 -1.386 -7.457 1.00 97.81 116 LEU A CA 1
ATOM 946 C C . LEU A 1 116 ? 0.614 -0.181 -6.991 1.00 97.81 116 LEU A C 1
ATOM 948 O O . LEU A 1 116 ? 0.216 -0.092 -5.832 1.00 97.81 116 LEU A O 1
ATOM 952 N N . GLU A 1 117 ? 0.258 0.721 -7.903 1.00 97.62 117 GLU A N 1
ATOM 953 C CA . GLU A 1 117 ? -0.618 1.863 -7.621 1.00 97.62 117 GLU A CA 1
ATOM 954 C C . GLU A 1 117 ? -2.024 1.423 -7.181 1.00 97.62 117 GLU A C 1
ATOM 956 O O . GLU A 1 117 ? -2.637 2.031 -6.298 1.00 97.62 117 GLU A O 1
ATOM 961 N N . LYS A 1 118 ? -2.559 0.348 -7.770 1.00 97.88 118 LYS A N 1
ATOM 962 C CA . LYS A 1 118 ? -3.849 -0.219 -7.353 1.00 97.88 118 LYS A CA 1
ATOM 963 C C . LYS A 1 118 ? -3.776 -0.799 -5.940 1.00 97.88 118 LYS A C 1
ATOM 965 O O . LYS A 1 118 ? -4.683 -0.556 -5.144 1.00 97.88 118 LYS A O 1
ATOM 970 N N . GLU A 1 119 ? -2.714 -1.531 -5.635 1.00 97.56 119 GLU A N 1
ATOM 971 C CA . GLU A 1 119 ? -2.471 -2.112 -4.315 1.00 97.56 119 GLU A CA 1
ATOM 972 C C . GLU A 1 119 ? -2.313 -1.029 -3.242 1.00 97.56 119 GLU A C 1
ATOM 974 O O . GLU A 1 119 ? -3.034 -1.033 -2.242 1.00 97.56 119 GLU A O 1
ATOM 979 N N . LYS A 1 120 ? -1.496 -0.006 -3.516 1.00 97.50 120 LYS A N 1
ATOM 980 C CA . LYS A 1 120 ? -1.343 1.173 -2.656 1.00 97.50 120 LYS A CA 1
ATOM 981 C C . LYS A 1 120 ? -2.679 1.851 -2.357 1.00 97.50 120 LYS A C 1
ATOM 983 O O . LYS A 1 120 ? -2.975 2.148 -1.200 1.00 97.50 120 LYS A O 1
ATOM 988 N N . ARG A 1 121 ? -3.518 2.083 -3.375 1.00 97.25 121 ARG A N 1
ATOM 989 C CA . ARG A 1 121 ? -4.857 2.668 -3.173 1.00 97.25 121 ARG A CA 1
ATOM 990 C C . ARG A 1 121 ? -5.744 1.794 -2.289 1.00 97.25 121 ARG A C 1
ATOM 992 O O . ARG A 1 121 ? -6.484 2.331 -1.468 1.00 97.25 121 ARG A O 1
ATOM 999 N N . SER A 1 122 ? -5.661 0.472 -2.436 1.00 97.38 122 SER A N 1
ATOM 1000 C CA . SER A 1 122 ? -6.400 -0.473 -1.595 1.00 97.38 122 SER A CA 1
ATOM 1001 C C . SER A 1 122 ? -5.979 -0.373 -0.126 1.00 97.38 122 SER A C 1
ATOM 1003 O O . SER A 1 122 ? -6.838 -0.302 0.752 1.00 97.38 122 SER A O 1
ATOM 1005 N N . LEU A 1 123 ? -4.673 -0.299 0.149 1.00 96.56 123 LEU A N 1
ATOM 1006 C CA . LEU A 1 123 ? -4.147 -0.130 1.508 1.00 96.56 123 LEU A CA 1
ATOM 1007 C C . LEU A 1 123 ? -4.561 1.214 2.121 1.00 96.56 123 LEU A C 1
ATOM 1009 O O . LEU A 1 123 ? -5.014 1.254 3.263 1.00 96.56 123 LEU A O 1
ATOM 1013 N N . ILE A 1 124 ? -4.496 2.306 1.351 1.00 96.75 124 ILE A N 1
ATOM 1014 C CA . ILE A 1 124 ? -4.956 3.633 1.798 1.00 96.75 124 ILE A CA 1
ATOM 1015 C C . ILE A 1 124 ? -6.447 3.600 2.159 1.00 96.75 124 ILE A C 1
ATOM 1017 O O . ILE A 1 124 ? -6.841 4.113 3.207 1.00 96.75 124 ILE A O 1
ATOM 1021 N N . ALA A 1 125 ? -7.278 2.971 1.323 1.00 96.50 125 ALA A N 1
ATOM 1022 C CA . ALA A 1 125 ? -8.703 2.821 1.601 1.00 96.50 125 ALA A CA 1
ATOM 1023 C C . ALA A 1 125 ? -8.946 1.987 2.870 1.00 96.50 125 ALA A C 1
ATOM 1025 O O . ALA A 1 125 ? -9.742 2.386 3.721 1.00 96.50 125 ALA A O 1
ATOM 1026 N N . SER A 1 126 ? -8.219 0.877 3.035 1.00 95.56 126 SER A N 1
ATOM 1027 C CA . SER A 1 126 ? -8.274 0.048 4.244 1.00 95.56 126 SER A CA 1
ATOM 1028 C C . SER A 1 126 ? -7.899 0.841 5.499 1.00 95.56 126 SER A C 1
ATOM 1030 O O . SER A 1 126 ? -8.603 0.764 6.504 1.00 95.56 126 SER A O 1
ATOM 1032 N N . ASN A 1 127 ? -6.837 1.648 5.445 1.00 96.56 127 ASN A N 1
ATOM 1033 C CA . ASN A 1 127 ? -6.438 2.510 6.560 1.00 96.56 127 ASN A CA 1
ATOM 1034 C C . ASN A 1 127 ? -7.524 3.534 6.898 1.00 96.56 127 ASN A C 1
ATOM 1036 O O . ASN A 1 127 ? -7.826 3.734 8.073 1.00 96.56 127 ASN A O 1
ATOM 1040 N N . GLY A 1 128 ? -8.159 4.132 5.885 1.00 94.56 128 GLY A N 1
ATOM 1041 C CA . GLY A 1 128 ? -9.288 5.041 6.084 1.00 94.56 128 GLY A CA 1
ATOM 1042 C C . GLY A 1 128 ? -10.466 4.380 6.808 1.00 94.56 128 GLY A C 1
ATOM 1043 O O . GLY A 1 128 ? -11.043 4.980 7.717 1.00 94.56 128 GLY A O 1
ATOM 1044 N N . LEU A 1 129 ? -10.789 3.128 6.465 1.00 94.38 129 LEU A N 1
ATOM 1045 C CA . LEU A 1 129 ? -11.827 2.352 7.152 1.00 94.38 129 LEU A CA 1
ATOM 1046 C C . LEU A 1 129 ? -11.458 2.082 8.615 1.00 94.38 129 LEU A C 1
ATOM 1048 O O . LEU A 1 129 ? -12.259 2.366 9.504 1.00 94.38 129 LEU A O 1
ATOM 1052 N N . ILE A 1 130 ? -10.236 1.609 8.877 1.00 93.62 130 ILE A N 1
ATOM 1053 C CA . ILE A 1 130 ? -9.756 1.329 10.240 1.00 93.62 130 ILE A CA 1
ATOM 1054 C C . ILE A 1 130 ? -9.772 2.604 11.092 1.00 93.62 130 ILE A C 1
ATOM 1056 O O . ILE A 1 130 ? -10.253 2.590 12.222 1.00 93.62 130 ILE A O 1
ATOM 1060 N N . GLN A 1 131 ? -9.314 3.733 10.551 1.00 94.12 131 GLN A N 1
ATOM 1061 C CA . GLN A 1 131 ? -9.356 5.022 11.247 1.00 94.12 131 GLN A CA 1
ATOM 1062 C C . GLN A 1 131 ? -10.789 5.477 11.559 1.00 94.12 131 GLN A C 1
ATOM 1064 O O . GLN A 1 131 ? -11.036 6.049 12.626 1.00 94.12 131 GLN A O 1
ATOM 1069 N N . GLY A 1 132 ? -11.738 5.207 10.657 1.00 92.25 132 GLY A N 1
ATOM 1070 C CA . GLY A 1 132 ? -13.165 5.400 10.909 1.00 92.25 132 GLY A CA 1
ATOM 1071 C C . GLY A 1 132 ? -13.653 4.550 12.084 1.00 92.25 132 GLY A C 1
ATOM 1072 O O . GLY A 1 132 ? -14.238 5.082 13.028 1.00 92.25 132 GLY A O 1
ATOM 1073 N N . GLU A 1 133 ? -13.327 3.256 12.087 1.00 91.00 133 GLU A N 1
ATOM 1074 C CA . GLU A 1 133 ? -13.684 2.348 13.183 1.00 91.00 133 GLU A CA 1
ATOM 1075 C C . GLU A 1 133 ? -13.066 2.764 14.524 1.00 91.00 133 GLU A C 1
ATOM 1077 O O . GLU A 1 133 ? -13.737 2.702 15.559 1.00 91.00 133 GLU A O 1
ATOM 1082 N N . ILE A 1 134 ? -11.808 3.220 14.532 1.00 91.69 134 ILE A N 1
ATOM 1083 C CA . ILE A 1 134 ? -11.147 3.748 15.733 1.00 91.69 134 ILE A CA 1
ATOM 1084 C C . ILE A 1 134 ? -11.941 4.936 16.278 1.00 91.69 134 ILE A C 1
ATOM 1086 O O . ILE A 1 134 ? -12.284 4.956 17.462 1.00 91.69 134 ILE A O 1
ATOM 1090 N N . ARG A 1 135 ? -12.277 5.910 15.424 1.00 91.62 135 ARG A N 1
ATOM 1091 C CA . ARG A 1 135 ? -13.026 7.109 15.826 1.00 91.62 135 ARG A CA 1
ATOM 1092 C C . ARG A 1 135 ? -14.381 6.751 16.434 1.00 91.62 135 ARG A C 1
ATOM 1094 O O . ARG A 1 135 ? -14.733 7.272 17.497 1.00 91.62 135 ARG A O 1
ATOM 1101 N N . ASP A 1 136 ? -15.102 5.831 15.806 1.00 90.81 136 ASP A N 1
ATOM 1102 C CA . ASP A 1 136 ? -16.394 5.356 16.296 1.00 90.81 136 ASP A CA 1
ATOM 1103 C C . ASP A 1 136 ? -16.257 4.661 17.654 1.00 90.81 136 ASP A C 1
ATOM 1105 O O . ASP A 1 136 ? -17.020 4.926 18.588 1.00 90.81 136 ASP A O 1
ATOM 1109 N N . ASN A 1 137 ? -15.260 3.788 17.802 1.00 90.56 137 ASN A N 1
ATOM 1110 C CA . ASN A 1 137 ? -15.005 3.077 19.051 1.00 90.56 137 ASN A CA 1
ATOM 1111 C C . ASN A 1 137 ? -14.532 4.011 20.175 1.00 90.56 137 ASN A C 1
ATOM 1113 O O . ASN A 1 137 ? -14.913 3.793 21.324 1.00 90.56 137 ASN A O 1
ATOM 1117 N N . ILE A 1 138 ? -13.800 5.089 19.875 1.00 91.62 138 ILE A N 1
ATOM 1118 C CA . ILE A 1 138 ? -13.457 6.135 20.853 1.00 91.62 138 ILE A CA 1
ATOM 1119 C C . ILE A 1 138 ? -14.726 6.811 21.386 1.00 91.62 138 ILE A C 1
ATOM 1121 O O . ILE A 1 138 ? -14.854 7.012 22.596 1.00 91.62 138 ILE A O 1
ATOM 1125 N N . GLY A 1 139 ? -15.689 7.131 20.515 1.00 89.31 139 GLY A N 1
ATOM 1126 C CA . GLY A 1 139 ? -16.983 7.682 20.933 1.00 89.31 139 GLY A CA 1
ATOM 1127 C C . GLY A 1 139 ? -17.713 6.760 21.915 1.00 89.31 139 GLY A C 1
ATOM 1128 O O . GLY A 1 139 ? -18.205 7.206 22.954 1.00 89.31 139 GLY A O 1
ATOM 1129 N N . LYS A 1 140 ? -17.696 5.453 21.640 1.00 90.19 140 LYS A N 1
ATOM 1130 C CA . LYS A 1 140 ? -18.301 4.423 22.500 1.00 90.19 140 LYS A CA 1
ATOM 1131 C C . LYS A 1 140 ? -17.552 4.274 23.825 1.00 90.19 140 LYS A C 1
ATOM 1133 O O . LYS A 1 140 ? -18.183 4.235 24.879 1.00 90.19 140 LYS A O 1
ATOM 1138 N N . LEU A 1 141 ? -16.219 4.263 23.794 1.00 92.38 141 LEU A N 1
ATOM 1139 C CA . LEU A 1 141 ? -15.386 4.184 24.993 1.00 92.38 141 LEU A CA 1
ATOM 1140 C C . LEU A 1 141 ? -15.603 5.389 25.919 1.00 92.38 141 LEU A C 1
ATOM 1142 O O . LEU A 1 141 ? -15.661 5.215 27.132 1.00 92.38 141 LEU A O 1
ATOM 1146 N N . ARG A 1 142 ? -15.803 6.598 25.376 1.00 92.19 142 ARG A N 1
ATOM 1147 C CA . ARG A 1 142 ? -16.149 7.780 26.188 1.00 92.19 142 ARG A CA 1
ATOM 1148 C C . ARG A 1 142 ? -17.426 7.570 27.001 1.00 92.19 142 ARG A C 1
ATOM 1150 O O . ARG A 1 142 ? -17.479 7.982 28.155 1.00 92.19 142 ARG A O 1
ATOM 1157 N N . ILE A 1 143 ? -18.433 6.905 26.432 1.00 91.00 143 ILE A N 1
ATOM 1158 C CA . ILE A 1 143 ? -19.680 6.583 27.143 1.00 91.00 143 ILE A CA 1
ATOM 1159 C C . ILE A 1 143 ? -19.415 5.562 28.246 1.00 91.00 143 ILE A C 1
ATOM 1161 O O . ILE A 1 143 ? -19.860 5.764 29.375 1.00 91.00 143 ILE A O 1
ATOM 1165 N N . VAL A 1 144 ? -18.671 4.496 27.935 1.00 90.19 144 VAL A N 1
ATOM 1166 C CA . VAL A 1 144 ? -18.279 3.477 28.922 1.00 90.19 144 VAL A CA 1
ATOM 1167 C C . VAL A 1 144 ? -17.556 4.136 30.097 1.00 90.19 144 VAL A C 1
ATOM 1169 O O . VAL A 1 144 ? -17.948 3.924 31.242 1.00 90.19 144 VAL A O 1
ATOM 1172 N N . ASN A 1 145 ? -16.577 5.001 29.822 1.00 90.06 145 ASN A N 1
ATOM 1173 C CA . ASN A 1 145 ? -15.804 5.707 30.843 1.00 90.06 145 ASN A CA 1
ATOM 1174 C C . ASN A 1 145 ? -16.669 6.659 31.674 1.00 90.06 145 ASN A C 1
ATOM 1176 O O . ASN A 1 145 ? -16.536 6.683 32.891 1.00 90.06 145 ASN A O 1
ATOM 1180 N N . ALA A 1 146 ? -17.597 7.391 31.051 1.00 90.88 146 ALA A N 1
ATOM 1181 C CA . ALA A 1 146 ? -18.519 8.263 31.777 1.00 90.88 146 ALA A CA 1
ATOM 1182 C C . ALA A 1 146 ? -19.419 7.476 32.748 1.00 90.88 146 ALA A C 1
ATOM 1184 O O . ALA A 1 146 ? -19.653 7.911 33.874 1.00 90.88 146 ALA A O 1
ATOM 1185 N N . VAL A 1 147 ? -19.906 6.300 32.336 1.00 89.56 147 VAL A N 1
ATOM 1186 C CA . VAL A 1 147 ? -20.715 5.433 33.208 1.00 89.56 147 VAL A CA 1
ATOM 1187 C C . VAL A 1 147 ? -19.862 4.775 34.293 1.00 89.56 147 VAL A C 1
ATOM 1189 O O . VAL A 1 147 ? -20.344 4.598 35.409 1.00 89.56 147 VAL A O 1
ATOM 1192 N N . MET A 1 148 ? -18.607 4.428 33.997 1.00 89.06 148 MET A N 1
ATOM 1193 C CA . MET A 1 148 ? -17.665 3.943 35.008 1.00 89.06 148 MET A CA 1
ATOM 1194 C C . MET A 1 148 ? -17.408 4.996 36.082 1.00 89.06 148 MET A C 1
ATOM 1196 O O . MET A 1 148 ? -17.497 4.660 37.257 1.00 89.06 148 MET A O 1
ATOM 1200 N N . GLU A 1 149 ? -17.147 6.247 35.698 1.00 89.75 149 GLU A N 1
ATOM 1201 C CA . GLU A 1 149 ? -16.869 7.326 36.652 1.00 89.75 149 GLU A CA 1
ATOM 1202 C C . GLU A 1 149 ? -18.076 7.599 37.555 1.00 89.75 149 GLU A C 1
ATOM 1204 O O . GLU A 1 149 ? -17.935 7.681 38.770 1.00 89.75 149 GLU A O 1
ATOM 1209 N N . ALA A 1 150 ? -19.288 7.613 36.991 1.00 87.38 150 ALA A N 1
ATOM 1210 C CA . ALA A 1 150 ? -20.521 7.763 37.767 1.00 87.38 150 ALA A CA 1
ATOM 1211 C C . ALA A 1 150 ? -20.785 6.598 38.743 1.00 87.38 150 ALA A C 1
ATOM 1213 O O . ALA A 1 150 ? -21.502 6.760 39.726 1.00 87.38 150 ALA A O 1
ATOM 1214 N N . LYS A 1 151 ? -20.235 5.411 38.461 1.00 85.75 151 LYS A N 1
ATOM 1215 C CA . LYS A 1 151 ? -20.355 4.205 39.297 1.00 85.75 151 LYS A CA 1
ATOM 1216 C C . LYS A 1 151 ? -19.154 3.975 40.201 1.00 85.75 151 LYS A C 1
ATOM 1218 O O . LYS A 1 151 ? -19.107 2.951 40.887 1.00 85.75 151 LYS A O 1
ATOM 1223 N N . ARG A 1 152 ? -18.162 4.861 40.152 1.00 78.19 152 ARG A N 1
ATOM 1224 C CA . ARG A 1 152 ? -16.934 4.704 40.911 1.00 78.19 152 ARG A CA 1
ATOM 1225 C C . ARG A 1 152 ? -17.306 4.648 42.396 1.00 78.19 152 ARG A C 1
ATOM 1227 O O . ARG A 1 152 ? -18.005 5.542 42.872 1.00 78.19 152 ARG A O 1
ATOM 1234 N N . PRO A 1 153 ? -16.912 3.592 43.127 1.00 66.50 153 PRO A N 1
ATOM 1235 C CA . PRO A 1 153 ? -17.175 3.536 44.555 1.00 66.50 153 PRO A CA 1
ATOM 1236 C C . PRO A 1 153 ? -16.482 4.730 45.215 1.00 66.50 153 PRO A C 1
ATOM 1238 O O . PRO A 1 153 ? -15.304 4.975 44.955 1.00 66.50 153 PRO A O 1
ATOM 1241 N N . TYR A 1 154 ? -17.224 5.481 46.032 1.00 54.41 154 TYR A N 1
ATOM 1242 C CA . TYR A 1 154 ? -16.692 6.602 46.802 1.00 54.41 154 TYR A CA 1
ATOM 1243 C C . TYR A 1 154 ? -15.500 6.108 47.630 1.00 54.41 154 TYR A C 1
ATOM 1245 O O . TYR A 1 154 ? -15.657 5.257 48.505 1.00 54.41 154 TYR A O 1
ATOM 1253 N N . THR A 1 155 ? -14.300 6.601 47.330 1.00 50.66 155 THR A N 1
ATOM 1254 C CA . THR A 1 155 ? -13.122 6.416 48.179 1.00 50.66 155 THR A CA 1
ATOM 1255 C C . THR A 1 155 ? -13.049 7.611 49.132 1.00 50.66 155 THR A C 1
ATOM 1257 O O . THR A 1 155 ? -12.793 8.714 48.652 1.00 50.66 155 THR A O 1
ATOM 1260 N N . PRO A 1 156 ? -13.237 7.437 50.457 1.00 47.03 156 PRO A N 1
ATOM 1261 C CA . PRO A 1 156 ? -13.246 8.531 51.443 1.00 47.03 156 PRO A CA 1
ATOM 1262 C C . PRO A 1 156 ? -11.906 9.265 51.641 1.00 47.03 156 PRO A C 1
ATOM 1264 O O . PRO A 1 156 ? -11.710 9.945 52.645 1.00 47.03 156 PRO A O 1
ATOM 1267 N N . THR A 1 157 ? -10.936 9.107 50.744 1.00 47.84 157 THR A N 1
ATOM 1268 C CA . THR A 1 157 ? -9.569 9.610 50.919 1.00 47.84 157 THR A CA 1
ATOM 1269 C C . THR A 1 157 ? -9.366 11.061 50.479 1.00 47.84 157 THR A C 1
ATOM 1271 O O . THR A 1 157 ? -8.319 11.622 50.790 1.00 47.84 157 THR A O 1
ATOM 1274 N N . GLU A 1 158 ? -10.335 11.700 49.817 1.00 49.09 158 GLU A N 1
ATOM 1275 C CA . GLU A 1 158 ? -10.186 13.092 49.352 1.00 49.09 158 GLU A CA 1
ATOM 1276 C C . GLU A 1 158 ? -10.669 14.155 50.363 1.00 49.09 158 GLU A C 1
ATOM 1278 O O . GLU A 1 158 ? -10.206 15.292 50.307 1.00 49.09 158 GLU A O 1
ATOM 1283 N N . GLU A 1 159 ? -11.481 13.806 51.371 1.00 45.09 159 GLU A N 1
ATOM 1284 C CA . GLU A 1 159 ? -11.939 14.774 52.393 1.00 45.09 159 GLU A CA 1
ATOM 1285 C C . GLU A 1 159 ? -10.941 14.997 53.550 1.00 45.09 159 GLU A C 1
ATOM 1287 O O . GLU A 1 159 ? -10.984 16.027 54.227 1.00 45.09 159 GLU A O 1
ATOM 1292 N N . LEU A 1 160 ? -9.962 14.107 53.747 1.00 44.97 160 LEU A N 1
ATOM 1293 C CA . LEU A 1 160 ? -8.968 14.230 54.829 1.00 44.97 160 LEU A CA 1
ATOM 1294 C C . LEU A 1 160 ? -7.868 15.278 54.572 1.00 44.97 160 LEU A C 1
ATOM 1296 O O . LEU A 1 160 ? -7.119 15.607 55.495 1.00 44.97 160 LEU A O 1
ATOM 1300 N N . ASN A 1 161 ? -7.786 15.840 53.360 1.00 43.34 161 ASN A N 1
ATOM 1301 C CA . ASN A 1 161 ? -6.830 16.907 53.032 1.00 43.34 161 ASN A CA 1
ATOM 1302 C C . ASN A 1 161 ? -7.419 18.325 53.130 1.00 43.34 161 ASN A C 1
ATOM 1304 O O . ASN A 1 161 ? -6.656 19.287 53.141 1.00 43.34 161 ASN A O 1
ATOM 1308 N N . LEU A 1 162 ? -8.740 18.477 53.284 1.00 44.72 162 LEU A N 1
ATOM 1309 C CA . LEU A 1 162 ? -9.377 19.785 53.500 1.00 44.72 162 LEU A CA 1
ATOM 1310 C C . LEU A 1 162 ? -9.612 20.099 54.987 1.00 44.72 162 LEU A C 1
ATOM 1312 O O . LEU A 1 162 ? -9.677 21.269 55.356 1.00 44.72 162 LEU A O 1
ATOM 1316 N N . SER A 1 163 ? -9.645 19.092 55.871 1.00 45.88 163 SER A N 1
ATOM 1317 C CA . SER A 1 163 ? -9.820 19.318 57.318 1.00 45.88 163 SER A CA 1
ATOM 1318 C C . SER A 1 163 ? -8.518 19.636 58.076 1.00 45.88 163 SER A C 1
ATOM 1320 O O . SER A 1 163 ? -8.580 20.037 59.237 1.00 45.88 163 SER A O 1
ATOM 1322 N N . LYS A 1 164 ? -7.334 19.474 57.460 1.00 48.09 164 LYS A N 1
ATOM 1323 C CA . LYS A 1 164 ? -6.031 19.764 58.102 1.00 48.09 164 LYS A CA 1
ATOM 1324 C C . LYS A 1 164 ? -5.519 21.196 57.898 1.00 48.09 164 LYS A C 1
ATOM 1326 O O . LYS A 1 164 ? -4.487 21.551 58.461 1.00 48.09 164 LYS A O 1
ATOM 1331 N N . HIS A 1 165 ? -6.231 22.032 57.142 1.00 49.12 165 HIS A N 1
ATOM 1332 C CA . HIS A 1 165 ? -5.864 23.441 56.926 1.00 49.12 165 HIS A CA 1
ATOM 1333 C C . HIS A 1 165 ? -6.873 24.452 57.492 1.00 49.12 165 HIS A C 1
ATOM 1335 O O . HIS A 1 165 ? -6.714 25.652 57.301 1.00 49.12 165 HIS A O 1
ATOM 1341 N N . GLY A 1 166 ? -7.863 23.991 58.259 1.00 46.78 166 GLY A N 1
ATOM 1342 C CA . GLY A 1 166 ? -8.834 24.842 58.947 1.00 46.78 166 GLY A CA 1
ATOM 1343 C C . GLY A 1 166 ? -8.587 24.955 60.450 1.00 46.78 166 GLY A C 1
ATOM 1344 O O . GLY A 1 166 ? -9.480 24.624 61.216 1.00 46.78 166 GLY A O 1
ATOM 1345 N N . ASN A 1 167 ? -7.387 25.356 60.886 1.00 45.03 167 ASN A N 1
ATOM 1346 C CA . ASN A 1 167 ? -7.199 25.913 62.235 1.00 45.03 167 ASN A CA 1
ATOM 1347 C C . ASN A 1 167 ? -5.881 26.698 62.347 1.00 45.03 167 ASN A C 1
ATOM 1349 O O . ASN A 1 167 ? -4.936 26.300 63.018 1.00 45.03 167 ASN A O 1
ATOM 1353 N N . LEU A 1 168 ? -5.821 27.835 61.657 1.00 45.75 168 LEU A N 1
ATOM 1354 C CA . LEU A 1 168 ? -4.895 28.927 61.959 1.00 45.75 168 LEU A CA 1
ATOM 1355 C C . LEU A 1 168 ? -5.701 30.222 61.918 1.00 45.75 168 LEU A C 1
ATOM 1357 O O . LEU A 1 168 ? -5.673 30.950 60.935 1.00 45.75 168 LEU A O 1
ATOM 1361 N N . ASN A 1 169 ? -6.515 30.423 62.951 1.00 44.00 169 ASN A N 1
ATOM 1362 C CA . ASN A 1 169 ? -6.901 31.737 63.458 1.00 44.00 169 ASN A CA 1
ATOM 1363 C C . ASN A 1 169 ? -7.719 31.534 64.729 1.00 44.00 169 ASN A C 1
ATOM 1365 O O . ASN A 1 169 ? -8.944 31.456 64.675 1.00 44.00 169 ASN A O 1
ATOM 1369 N N . GLN A 1 170 ? -7.029 31.448 65.865 1.00 41.69 170 GLN A N 1
ATOM 1370 C CA . GLN A 1 170 ? -7.533 31.974 67.128 1.00 41.69 170 GLN A CA 1
ATOM 1371 C C . GLN A 1 170 ? -6.381 32.132 68.131 1.00 41.69 170 GLN A C 1
ATOM 1373 O O . GLN A 1 170 ? -5.758 31.147 68.519 1.00 41.69 170 GLN A O 1
ATOM 1378 N N . ILE A 1 171 ? -6.233 33.398 68.548 1.00 39.25 171 ILE A N 1
ATOM 1379 C CA . ILE A 1 171 ? -5.451 33.987 69.650 1.00 39.25 171 ILE A CA 1
ATOM 1380 C C . ILE A 1 171 ? -3.981 34.292 69.341 1.00 39.25 171 IL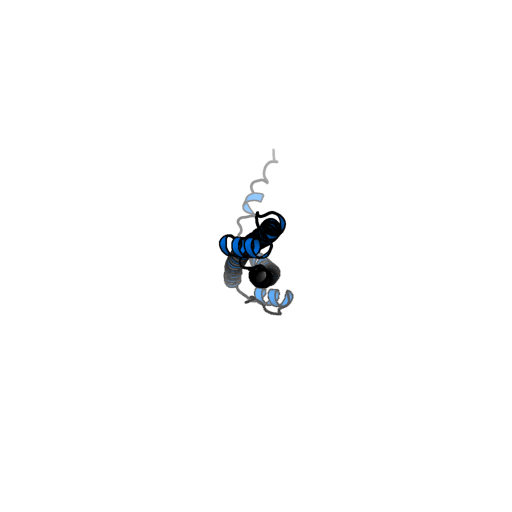E A C 1
ATOM 1382 O O . ILE A 1 171 ? -3.141 33.370 69.342 1.00 39.25 171 ILE A O 1
#

Organism: NCBI:txid91822

Sequence (171 aa):
MPFFPGWTHAQIRDFCQSKSFEYLKNLNKKFGNLFEQMDDILTKNNNEIEQITQQITNLREQIKENDLALAQAEDNRNNVLSNAPGNGPERYLALQAVSYVPEDKTIDYKKDIEKLEKEKRSLIASNGLIQGEIRDNIGKLRIVNAVMEAKRPYTPTEELNLSKHGNLNQI

pLDDT: mean 86.49, std 15.15, range [39.25, 98.12]

Radius of gyration: 35.24 Å; chains: 1; bounding box: 62×40×119 Å

Secondary structure (DSSP, 8-state):
--SSTT--HHHHHHHHHHS-HHHHHHHHHHHHHHHHHHHHHHHHHHHHHHHHHHHHHHHHHHHHHHHHHHHHHHHHHHHHHHHSSS-HHHHHHHHHHH-------HHHHHHHHHHHHHHHHHHHHHHHHHHHHHHHHHHHHHHHHHHHHHT----TTSGGGTTTSS-----

Foldseek 3Di:
DAPDPPDDLVRLLVVLLPDDLVVLVVVLVVLVVLVVVLVVLLVVLVVLLVVLVVLLVVLVVVLVVQVVVQVVLVVVLVCLCPPPDDDNVVSVVVCVVPRDHDDNCNVVSVVSSVVSVVVSVVSVVVNVVSVVSNVVNVSSNVSSVVSSVVNPPDDVPPVVVVVVPPDDDDD